Protein AF-A0A3B8WFL2-F1 (afdb_monomer)

Mean predicted aligned error: 7.82 Å

Sequence (59 aa):
KLAMTTPDKAAEIIVKGILKNESRILVGPDAWGIDAINRLLGSAYQPLVERFSRKNLYI

Solvent-accessible surface area (backbone atoms only — not comparable to full-atom values): 3715 Å² total; per-residue (Å²): 137,88,71,92,56,54,71,70,62,43,50,52,53,48,54,54,29,59,77,66,67,51,96,70,78,73,67,47,71,64,43,47,50,53,52,50,48,44,72,74,50,47,73,70,51,51,65,55,51,51,62,57,48,69,71,64,76,82,117

Foldseek 3Di:
DPAPDDPVQQVVQVVVCVVVVPPDGQGHPVSVVVVVCCVPCPCVCVVVCVVVVVVPPPD

Structure (mmCIF, N/CA/C/O backbone):
data_AF-A0A3B8WFL2-F1
#
_entry.id   AF-A0A3B8WFL2-F1
#
loop_
_atom_site.group_PDB
_atom_site.id
_atom_site.type_symbol
_atom_site.label_atom_id
_atom_site.label_alt_id
_atom_site.label_comp_id
_atom_site.label_asym_id
_atom_site.label_entity_id
_atom_site.label_seq_id
_atom_site.pdbx_PDB_ins_code
_atom_site.Cartn_x
_atom_site.Cartn_y
_atom_site.Cartn_z
_atom_site.occupancy
_atom_site.B_iso_or_equiv
_atom_site.auth_seq_id
_atom_site.auth_comp_id
_atom_site.auth_asym_id
_atom_site.auth_atom_id
_atom_site.pdbx_PDB_model_num
ATOM 1 N N . LYS A 1 1 ? 13.822 -12.956 2.180 1.00 50.56 1 LYS A N 1
ATOM 2 C CA . LYS A 1 1 ? 13.031 -12.119 3.119 1.00 50.56 1 LYS A CA 1
ATOM 3 C C . LYS A 1 1 ? 12.705 -10.825 2.368 1.00 50.56 1 LYS A C 1
ATOM 5 O O . LYS A 1 1 ? 13.598 -10.009 2.224 1.00 50.56 1 LYS A O 1
ATOM 10 N N . LEU A 1 2 ? 11.535 -10.744 1.721 1.00 59.81 2 LEU A N 1
ATOM 11 C CA . LEU A 1 2 ? 11.229 -9.727 0.691 1.00 59.81 2 LEU A CA 1
ATOM 12 C C . LEU A 1 2 ? 10.471 -8.503 1.232 1.00 59.81 2 LEU A C 1
ATOM 14 O O . LEU A 1 2 ? 10.592 -7.425 0.671 1.00 59.81 2 LEU A O 1
ATOM 18 N N . ALA A 1 3 ? 9.729 -8.6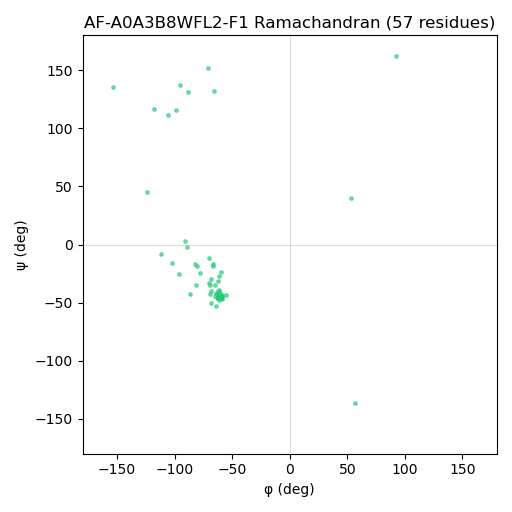55 2.331 1.00 70.12 3 ALA A N 1
ATOM 19 C CA . ALA A 1 3 ? 8.965 -7.567 2.930 1.00 70.12 3 ALA A CA 1
ATOM 20 C C . ALA A 1 3 ? 9.814 -6.781 3.940 1.00 70.12 3 ALA A C 1
ATOM 22 O O . ALA A 1 3 ? 10.440 -7.371 4.826 1.00 70.12 3 ALA A O 1
ATOM 23 N N . MET A 1 4 ? 9.800 -5.450 3.824 1.00 73.25 4 MET A N 1
ATOM 24 C CA . MET A 1 4 ? 10.465 -4.545 4.773 1.00 73.25 4 MET A CA 1
ATOM 25 C C . MET A 1 4 ? 9.655 -4.303 6.057 1.00 73.25 4 MET A C 1
ATOM 27 O O . MET A 1 4 ? 10.209 -3.857 7.060 1.00 73.25 4 MET A O 1
ATOM 31 N N . THR A 1 5 ? 8.353 -4.592 6.042 1.00 84.56 5 THR A N 1
ATOM 32 C CA . THR A 1 5 ? 7.439 -4.354 7.171 1.00 84.56 5 THR A CA 1
ATOM 33 C C . THR A 1 5 ? 7.288 -5.616 8.016 1.00 84.56 5 THR A C 1
ATOM 35 O O . THR A 1 5 ? 7.145 -6.712 7.473 1.00 84.56 5 THR A O 1
ATOM 38 N N . THR A 1 6 ? 7.307 -5.482 9.345 1.00 91.00 6 THR A N 1
ATOM 39 C CA . THR A 1 6 ? 7.047 -6.610 10.251 1.00 91.00 6 THR A CA 1
ATOM 40 C C . THR A 1 6 ? 5.568 -7.019 10.216 1.00 91.00 6 THR A C 1
ATOM 42 O O . THR A 1 6 ? 4.713 -6.164 9.971 1.00 91.00 6 THR A O 1
ATOM 45 N N . PRO A 1 7 ? 5.238 -8.295 10.493 1.00 91.12 7 PRO A N 1
ATOM 46 C CA . PRO A 1 7 ? 3.851 -8.765 10.509 1.00 91.12 7 PRO A CA 1
ATOM 47 C C . PRO A 1 7 ? 2.940 -7.959 11.445 1.00 91.12 7 PRO A C 1
ATOM 49 O O . PRO A 1 7 ? 1.855 -7.556 11.036 1.00 91.12 7 PRO A O 1
ATOM 52 N N . ASP A 1 8 ? 3.407 -7.641 12.655 1.00 93.62 8 ASP A N 1
ATOM 53 C CA . ASP A 1 8 ? 2.610 -6.890 13.638 1.00 93.62 8 ASP A CA 1
ATOM 54 C C . ASP A 1 8 ? 2.276 -5.480 13.140 1.00 93.62 8 ASP A C 1
ATOM 56 O O . ASP A 1 8 ? 1.136 -5.022 13.218 1.00 93.62 8 ASP A O 1
ATOM 60 N N . LYS A 1 9 ? 3.262 -4.805 12.537 1.00 91.62 9 LYS A N 1
ATOM 61 C CA . LYS A 1 9 ? 3.073 -3.465 11.979 1.00 91.62 9 LYS A CA 1
ATOM 62 C C . LYS A 1 9 ? 2.178 -3.484 10.742 1.00 91.62 9 LYS A C 1
ATOM 64 O O . LYS A 1 9 ? 1.402 -2.557 10.530 1.00 91.62 9 LYS A O 1
ATOM 69 N N . ALA A 1 10 ? 2.261 -4.539 9.935 1.00 93.81 10 ALA A N 1
ATOM 70 C CA . ALA A 1 10 ? 1.354 -4.746 8.814 1.00 93.81 10 ALA A CA 1
ATOM 71 C C . ALA A 1 10 ? -0.098 -4.897 9.290 1.00 93.81 10 ALA A C 1
ATOM 73 O O . ALA A 1 10 ? -0.983 -4.228 8.756 1.00 93.81 10 ALA A O 1
ATOM 74 N N . ALA A 1 11 ? -0.334 -5.710 10.324 1.00 95.75 11 ALA A N 1
ATOM 75 C CA . ALA A 1 11 ? -1.659 -5.896 10.907 1.00 95.75 11 ALA A CA 1
ATOM 76 C C . ALA A 1 11 ? -2.240 -4.578 11.447 1.00 95.75 11 ALA A C 1
ATOM 78 O O . ALA A 1 11 ? -3.390 -4.254 11.153 1.00 95.75 11 ALA A O 1
ATOM 79 N N . GLU A 1 12 ? -1.437 -3.775 12.153 1.00 96.06 12 GLU A N 1
ATOM 80 C CA . GLU A 1 12 ? -1.856 -2.458 12.653 1.00 96.06 12 GLU A CA 1
ATOM 81 C C . GLU A 1 12 ? -2.293 -1.520 11.513 1.00 96.06 12 GLU A C 1
ATOM 83 O O . GLU A 1 12 ? -3.357 -0.898 11.584 1.00 96.06 12 GLU A O 1
ATOM 88 N N . ILE A 1 13 ? -1.503 -1.446 10.435 1.00 95.75 13 ILE A N 1
ATOM 89 C CA . ILE A 1 13 ? -1.812 -0.612 9.263 1.00 95.75 13 ILE A CA 1
ATOM 90 C C . ILE A 1 13 ? -3.126 -1.062 8.608 1.00 95.75 13 ILE A C 1
ATOM 92 O O . ILE A 1 13 ? -3.954 -0.217 8.261 1.00 95.75 13 ILE A O 1
ATOM 96 N N . ILE A 1 14 ? -3.339 -2.374 8.474 1.00 96.12 14 ILE A N 1
ATOM 97 C CA . ILE A 1 14 ? -4.558 -2.945 7.888 1.00 96.12 14 ILE A CA 1
ATOM 98 C C . ILE A 1 14 ? -5.782 -2.608 8.738 1.00 96.12 14 ILE A C 1
ATOM 100 O O . ILE A 1 14 ? -6.742 -2.041 8.221 1.00 96.12 14 ILE A O 1
ATOM 104 N N . VAL A 1 15 ? -5.744 -2.891 10.043 1.00 97.75 15 VAL A N 1
ATOM 105 C CA . VAL A 1 15 ? -6.871 -2.605 10.947 1.00 97.75 15 VAL A CA 1
ATOM 106 C C . VAL A 1 15 ? -7.203 -1.113 10.935 1.00 97.75 15 VAL A C 1
ATOM 108 O O . VAL A 1 15 ? -8.366 -0.737 10.802 1.00 97.75 15 VAL A O 1
ATOM 111 N N . LYS A 1 16 ? -6.186 -0.247 10.986 1.00 97.38 16 LYS A N 1
ATOM 112 C CA . LYS A 1 16 ? -6.372 1.207 10.921 1.00 97.38 16 LYS A CA 1
ATOM 113 C C . LYS A 1 16 ? -7.012 1.661 9.609 1.00 97.38 16 LYS A C 1
ATOM 115 O O . LYS A 1 16 ? -7.841 2.568 9.634 1.00 97.38 16 LYS A O 1
ATOM 120 N N . GLY A 1 17 ? -6.636 1.062 8.480 1.00 97.00 17 GLY A N 1
ATOM 121 C CA . GLY A 1 17 ? -7.230 1.368 7.179 1.00 97.00 17 GLY A CA 1
ATOM 122 C C . GLY A 1 17 ? -8.688 0.913 7.073 1.00 97.00 17 GLY A C 1
ATOM 123 O O . GLY A 1 17 ? -9.525 1.667 6.584 1.00 97.00 17 GLY A O 1
ATOM 124 N N . ILE A 1 18 ? -9.015 -0.267 7.615 1.00 97.81 18 ILE A N 1
ATOM 125 C CA . ILE A 1 18 ? -10.394 -0.778 7.686 1.00 97.81 18 ILE A CA 1
ATOM 126 C C . ILE A 1 18 ? -11.271 0.163 8.519 1.00 97.81 18 ILE A C 1
ATOM 128 O O . ILE A 1 18 ? -12.338 0.566 8.066 1.00 97.81 18 ILE A O 1
ATOM 132 N N . LEU A 1 19 ? -10.805 0.573 9.705 1.00 98.19 19 LEU A N 1
ATOM 133 C CA . LEU A 1 19 ? -11.541 1.491 10.589 1.00 98.19 19 LEU A CA 1
ATOM 134 C C . LEU A 1 19 ? -11.808 2.861 9.952 1.00 98.19 19 LEU A C 1
ATOM 136 O O . LEU A 1 19 ? -12.770 3.535 10.308 1.00 98.19 19 LEU A O 1
ATOM 140 N N . LYS A 1 20 ? -10.956 3.275 9.013 1.00 97.56 20 LYS A N 1
ATOM 141 C CA . LYS A 1 20 ? -11.096 4.518 8.250 1.00 97.56 20 LYS A CA 1
ATOM 142 C C . LYS A 1 20 ? -11.904 4.363 6.963 1.00 97.56 20 LYS A C 1
ATOM 144 O O . LYS A 1 20 ? -12.121 5.356 6.278 1.00 97.56 20 LYS A O 1
ATOM 149 N N . ASN A 1 21 ? -12.346 3.147 6.644 1.00 96.81 21 ASN A N 1
ATOM 150 C CA . ASN A 1 21 ? -13.021 2.814 5.395 1.00 96.81 21 ASN A CA 1
ATOM 151 C C . ASN A 1 21 ? -12.214 3.242 4.150 1.00 96.81 21 ASN A C 1
ATOM 153 O O . ASN A 1 21 ? -12.761 3.765 3.179 1.00 96.81 21 ASN A O 1
ATOM 157 N N . GLU A 1 22 ? -10.891 3.055 4.200 1.00 96.69 22 GLU A N 1
ATOM 158 C CA . GLU A 1 22 ? -10.004 3.366 3.078 1.00 96.69 22 GLU A CA 1
ATOM 159 C C . GLU A 1 22 ? -10.303 2.429 1.900 1.00 96.69 22 GLU A C 1
ATOM 161 O O . GLU A 1 22 ? -10.341 1.207 2.051 1.00 96.69 22 GLU A O 1
ATOM 166 N N . SER A 1 23 ? -10.445 2.983 0.696 1.00 95.50 23 SER A N 1
ATOM 167 C CA . SER A 1 23 ? -10.680 2.191 -0.525 1.00 95.50 23 SER A CA 1
ATOM 168 C C . SER A 1 23 ? -9.489 1.305 -0.914 1.00 95.50 23 SER A C 1
ATOM 170 O O . SER A 1 23 ? -9.633 0.359 -1.691 1.00 95.50 23 SER A O 1
ATOM 172 N N . ARG A 1 24 ? -8.298 1.613 -0.389 1.00 94.38 24 ARG A N 1
ATOM 173 C CA . ARG A 1 24 ? -7.049 0.884 -0.611 1.00 94.38 24 ARG A CA 1
ATOM 174 C C . ARG A 1 24 ? -6.109 1.088 0.570 1.00 94.38 24 ARG A C 1
ATOM 176 O O . ARG A 1 24 ? -5.901 2.212 1.011 1.00 94.38 24 ARG A O 1
ATOM 183 N N . ILE A 1 25 ? -5.479 0.007 1.025 1.00 95.94 25 ILE A N 1
ATOM 184 C CA . ILE A 1 25 ? -4.514 0.033 2.129 1.00 95.94 25 ILE A CA 1
ATOM 185 C C . ILE A 1 25 ? -3.152 -0.428 1.604 1.00 95.94 25 ILE A C 1
ATOM 187 O O . ILE A 1 25 ? -3.006 -1.567 1.165 1.00 95.94 25 ILE A O 1
ATOM 191 N N . LEU A 1 26 ? -2.155 0.459 1.646 1.00 94.50 26 LEU A N 1
ATOM 192 C CA . LEU A 1 26 ? -0.781 0.178 1.219 1.00 94.50 26 LEU A CA 1
ATOM 193 C C . LEU A 1 26 ? 0.088 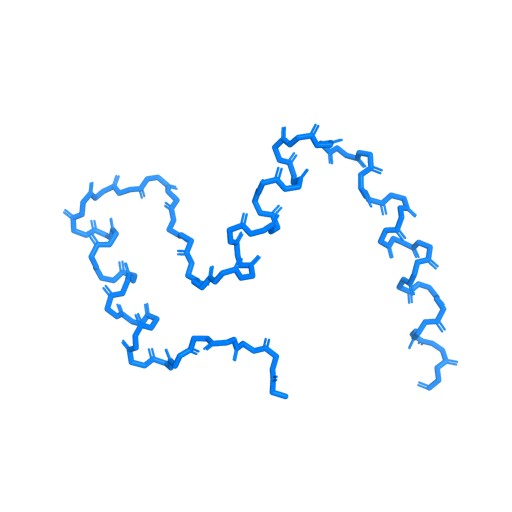-0.132 2.439 1.00 94.50 26 LEU A C 1
ATOM 195 O O . LEU A 1 26 ? 0.295 0.725 3.301 1.00 94.50 26 LEU A O 1
ATOM 199 N N . VAL A 1 27 ? 0.602 -1.359 2.510 1.00 94.38 27 VAL A N 1
ATOM 200 C CA . VAL A 1 27 ? 1.411 -1.832 3.637 1.00 94.38 27 VAL A CA 1
ATOM 201 C C . VAL A 1 27 ? 2.877 -1.893 3.228 1.00 94.38 27 VAL A C 1
ATOM 203 O O . VAL A 1 27 ? 3.268 -2.753 2.449 1.00 94.38 27 VAL A O 1
ATOM 206 N N . GLY A 1 28 ? 3.689 -1.007 3.801 1.00 90.31 28 GLY A N 1
ATOM 207 C CA . GLY A 1 28 ? 5.132 -0.963 3.562 1.00 90.31 28 GLY A CA 1
ATOM 208 C C . GLY A 1 28 ? 5.575 -0.036 2.422 1.00 90.31 28 GLY A C 1
ATOM 209 O O . GLY A 1 28 ? 4.759 0.395 1.605 1.00 90.31 28 GLY A O 1
ATOM 210 N N . PRO A 1 29 ? 6.870 0.331 2.394 1.00 87.69 29 PRO A N 1
ATOM 211 C CA . P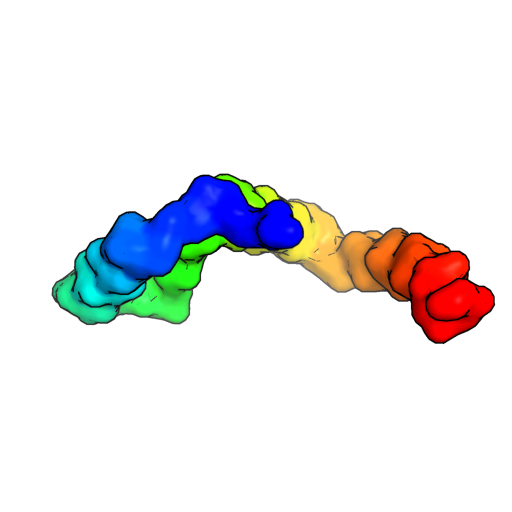RO A 1 29 ? 7.418 1.281 1.421 1.00 87.69 29 PRO A CA 1
ATOM 212 C C . PRO A 1 29 ? 7.439 0.727 -0.012 1.00 87.69 29 PRO A C 1
ATOM 214 O O . PRO A 1 29 ? 7.29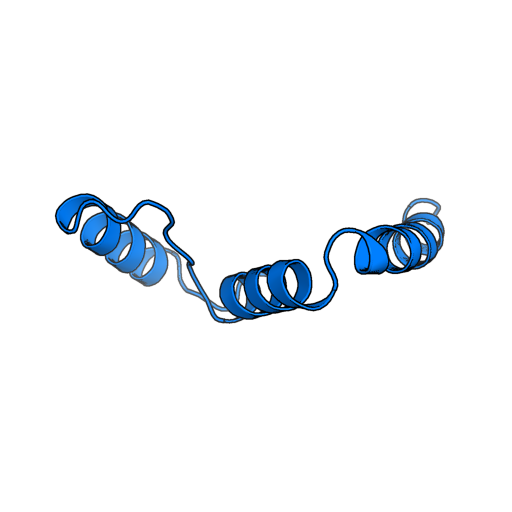0 1.474 -0.976 1.00 87.69 29 PRO A O 1
ATOM 217 N N . ASP A 1 30 ? 7.581 -0.586 -0.148 1.00 86.56 30 ASP A N 1
ATOM 218 C CA . ASP A 1 30 ? 7.512 -1.335 -1.398 1.00 86.56 30 ASP A CA 1
ATOM 219 C C . ASP A 1 30 ? 6.127 -1.237 -2.047 1.00 86.56 30 ASP A C 1
ATOM 221 O O . ASP A 1 30 ? 6.028 -0.915 -3.232 1.00 86.56 30 ASP A O 1
ATOM 225 N N . ALA A 1 31 ? 5.057 -1.417 -1.267 1.00 89.25 31 ALA A N 1
ATOM 226 C CA . ALA A 1 31 ? 3.688 -1.276 -1.761 1.00 89.25 31 ALA A CA 1
ATOM 227 C C . ALA A 1 31 ? 3.410 0.140 -2.293 1.00 89.25 31 ALA A C 1
ATOM 229 O O . ALA A 1 31 ? 2.808 0.297 -3.355 1.00 89.25 31 ALA A O 1
ATOM 230 N 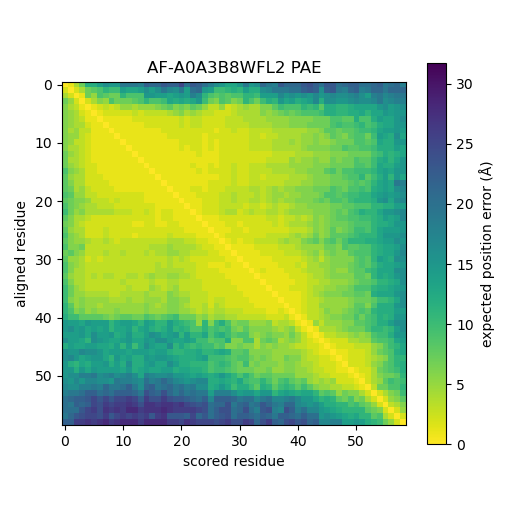N . TRP A 1 32 ? 3.899 1.168 -1.592 1.00 90.56 32 TRP A N 1
ATOM 231 C CA . TRP A 1 32 ? 3.808 2.562 -2.040 1.00 90.56 32 TRP A CA 1
ATOM 232 C C . TRP A 1 32 ? 4.589 2.827 -3.328 1.00 90.56 32 TRP A C 1
ATOM 234 O O . TRP A 1 32 ? 4.081 3.508 -4.217 1.00 90.56 32 TRP A O 1
ATOM 244 N N . GLY A 1 33 ? 5.798 2.275 -3.460 1.00 89.12 33 GLY A N 1
ATOM 245 C CA . GLY A 1 33 ? 6.598 2.409 -4.678 1.00 89.12 33 GLY A CA 1
ATOM 246 C C . GLY A 1 33 ? 5.917 1.779 -5.894 1.00 89.12 33 GLY A C 1
ATOM 247 O O . GLY A 1 33 ? 5.835 2.402 -6.952 1.00 89.12 33 GLY A O 1
ATOM 248 N N . ILE A 1 34 ? 5.370 0.572 -5.731 1.00 86.00 34 ILE A N 1
ATOM 249 C CA . ILE A 1 34 ? 4.644 -0.136 -6.793 1.00 86.00 34 ILE A CA 1
ATOM 250 C C . ILE A 1 34 ? 3.371 0.625 -7.185 1.00 86.00 34 ILE A C 1
ATOM 252 O O . ILE A 1 34 ? 3.099 0.789 -8.375 1.00 86.00 34 ILE A O 1
ATOM 256 N N . ASP A 1 35 ? 2.604 1.123 -6.213 1.00 90.00 35 ASP A N 1
ATOM 257 C CA . ASP A 1 35 ? 1.401 1.917 -6.485 1.00 90.00 35 ASP A CA 1
ATOM 258 C C . ASP A 1 35 ? 1.741 3.215 -7.239 1.00 90.00 35 ASP A C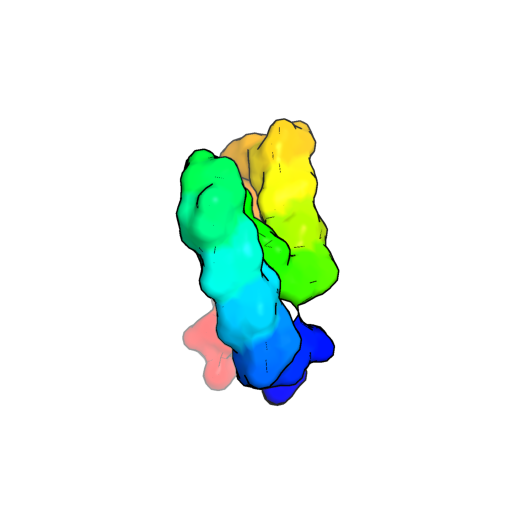 1
ATOM 260 O O . ASP A 1 35 ? 1.112 3.527 -8.251 1.00 90.00 35 ASP A O 1
ATOM 264 N N . ALA A 1 36 ? 2.806 3.915 -6.835 1.00 89.50 36 ALA A N 1
ATOM 265 C CA . ALA A 1 36 ? 3.276 5.121 -7.513 1.00 89.50 36 ALA A CA 1
ATOM 266 C C . ALA A 1 36 ? 3.717 4.846 -8.959 1.00 89.50 36 ALA A C 1
ATOM 268 O O . ALA A 1 36 ? 3.311 5.568 -9.869 1.00 89.50 36 ALA A O 1
ATOM 269 N N . ILE A 1 37 ? 4.495 3.785 -9.195 1.00 88.19 37 ILE A N 1
ATOM 270 C CA . ILE A 1 37 ? 4.920 3.383 -10.545 1.00 88.19 37 ILE A CA 1
ATOM 271 C C . ILE A 1 37 ? 3.703 3.080 -11.421 1.00 88.19 37 ILE A C 1
ATOM 273 O O . ILE A 1 37 ? 3.624 3.574 -12.545 1.00 88.19 37 ILE A O 1
ATOM 277 N N . ASN A 1 38 ? 2.732 2.327 -10.901 1.00 85.88 38 ASN A N 1
ATOM 278 C CA . ASN A 1 38 ? 1.509 2.008 -11.633 1.00 85.88 38 ASN A CA 1
ATOM 279 C C . ASN A 1 38 ? 0.690 3.264 -11.965 1.00 85.88 38 ASN A C 1
ATOM 281 O O . ASN A 1 38 ? 0.169 3.372 -13.073 1.00 85.88 38 ASN A O 1
ATOM 285 N N . ARG A 1 39 ? 0.597 4.236 -11.047 1.00 87.50 39 ARG A N 1
ATOM 286 C CA . ARG A 1 39 ? -0.123 5.499 -11.287 1.00 87.50 39 ARG A CA 1
ATOM 287 C C . ARG A 1 39 ? 0.583 6.417 -12.286 1.00 87.50 39 ARG A C 1
ATOM 289 O O . ARG A 1 39 ? -0.096 7.145 -13.002 1.00 87.50 39 ARG A O 1
ATOM 296 N N . LEU A 1 40 ? 1.916 6.402 -12.318 1.00 88.00 40 LEU A N 1
ATOM 297 C CA . LEU A 1 40 ? 2.717 7.278 -13.179 1.00 88.00 40 LEU A CA 1
ATOM 298 C C . LEU A 1 40 ? 2.935 6.702 -14.580 1.00 88.00 40 LEU A C 1
ATOM 300 O O . LEU A 1 40 ? 2.863 7.438 -15.558 1.00 88.00 40 LEU A O 1
ATOM 304 N N . LEU A 1 41 ? 3.221 5.403 -14.685 1.00 85.62 41 LEU A N 1
ATOM 305 C CA . LEU A 1 41 ? 3.585 4.753 -15.948 1.00 85.62 41 LEU A CA 1
ATOM 306 C C . LEU A 1 41 ? 2.433 3.948 -16.566 1.00 85.62 41 LEU A C 1
ATOM 308 O O . LEU A 1 41 ? 2.505 3.584 -17.740 1.00 85.62 41 LEU A O 1
ATOM 312 N N . GLY A 1 42 ? 1.379 3.640 -15.805 1.00 81.69 42 GLY A N 1
ATOM 313 C CA . GLY A 1 42 ? 0.287 2.788 -16.273 1.00 81.69 42 GLY A CA 1
ATOM 314 C C . GLY A 1 42 ? 0.790 1.415 -16.736 1.00 81.69 42 GLY A C 1
ATOM 315 O O . GLY A 1 42 ? 1.647 0.796 -16.103 1.00 81.69 42 GLY A O 1
ATOM 316 N N . SER A 1 43 ? 0.288 0.934 -17.877 1.00 78.06 43 SER A N 1
ATOM 317 C CA . SER A 1 43 ? 0.708 -0.348 -18.462 1.00 78.06 43 SER A CA 1
ATOM 318 C C . SER A 1 43 ? 2.133 -0.340 -19.025 1.00 78.06 43 SER A C 1
ATOM 320 O O . SER A 1 43 ? 2.681 -1.410 -19.276 1.00 78.06 43 SER A O 1
ATOM 322 N N . ALA A 1 44 ? 2.781 0.820 -19.174 1.00 77.44 44 ALA A N 1
ATOM 323 C CA . ALA A 1 44 ? 4.113 0.914 -19.775 1.00 77.44 44 ALA A CA 1
ATOM 324 C C . ALA A 1 44 ? 5.219 0.241 -18.938 1.00 77.44 44 ALA A C 1
ATOM 326 O O . ALA A 1 44 ? 6.291 -0.055 -19.464 1.00 77.44 44 ALA A O 1
ATOM 327 N N . TYR A 1 45 ? 4.970 -0.048 -17.655 1.00 73.00 45 TYR A N 1
ATOM 328 C CA . TYR A 1 45 ? 5.894 -0.826 -16.822 1.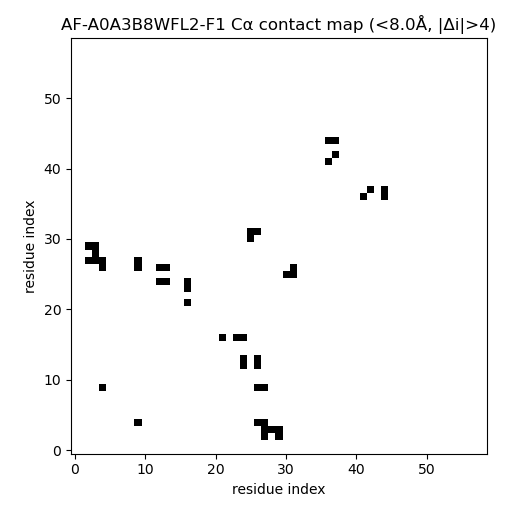00 73.00 45 TYR A CA 1
ATOM 329 C C . TYR A 1 45 ? 5.818 -2.342 -17.094 1.00 73.00 45 TYR A C 1
ATOM 331 O O . TYR A 1 45 ? 6.802 -3.055 -16.895 1.00 73.00 45 TYR A O 1
ATOM 339 N N . GLN A 1 46 ? 4.687 -2.846 -17.601 1.00 76.06 46 GLN A N 1
ATOM 340 C CA . GLN A 1 46 ? 4.463 -4.283 -17.819 1.00 76.06 46 GLN A CA 1
ATOM 341 C C . GLN A 1 46 ? 5.485 -4.913 -18.788 1.00 76.06 46 GLN A C 1
ATOM 343 O O . GLN A 1 46 ? 6.087 -5.920 -18.413 1.00 76.06 46 GLN A O 1
ATOM 348 N N . PRO A 1 47 ? 5.817 -4.313 -19.954 1.00 78.50 47 PRO A N 1
ATOM 349 C CA . PRO A 1 47 ?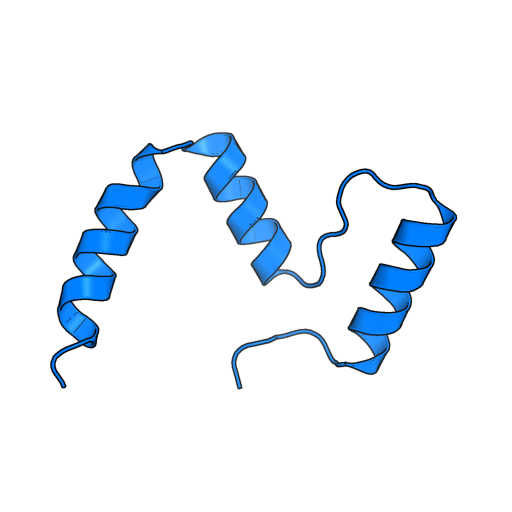 6.819 -4.871 -20.866 1.00 78.50 47 PRO A CA 1
ATOM 350 C C . PRO A 1 47 ? 8.224 -4.953 -20.254 1.00 78.50 47 PRO A C 1
ATOM 352 O O . PRO A 1 47 ? 9.003 -5.850 -20.587 1.00 78.50 47 PRO A O 1
ATOM 355 N N . LEU A 1 48 ? 8.563 -4.021 -19.355 1.00 75.75 48 LEU A N 1
ATOM 356 C CA . LEU A 1 48 ? 9.837 -4.029 -18.640 1.00 75.75 48 LEU A CA 1
ATOM 357 C C . LEU A 1 48 ? 9.880 -5.208 -17.661 1.00 75.75 48 LEU A C 1
ATOM 359 O O . LEU A 1 48 ? 10.810 -6.010 -17.715 1.00 75.75 48 LEU A O 1
ATOM 363 N N . VAL A 1 49 ? 8.846 -5.364 -16.829 1.00 78.00 49 VAL A N 1
ATOM 364 C CA . VAL A 1 49 ? 8.725 -6.490 -15.885 1.00 78.00 49 VAL A CA 1
ATOM 365 C C . VAL A 1 49 ? 8.741 -7.824 -16.613 1.00 78.00 49 VAL A C 1
ATOM 367 O O . VAL A 1 49 ? 9.479 -8.722 -16.218 1.00 78.00 49 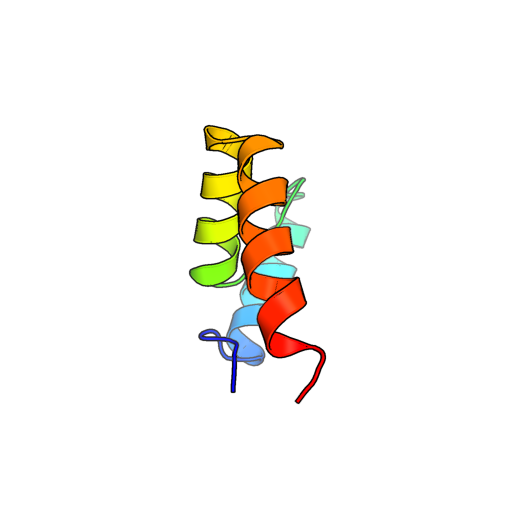VAL A O 1
ATOM 370 N N . GLU A 1 50 ? 7.993 -7.956 -17.705 1.00 78.75 50 GLU A N 1
ATOM 371 C CA . GLU A 1 50 ? 7.979 -9.168 -18.522 1.00 78.75 50 GLU A CA 1
ATOM 372 C C . GLU A 1 50 ? 9.367 -9.513 -19.067 1.00 78.75 50 GLU A C 1
ATOM 374 O O . GLU A 1 50 ? 9.795 -10.668 -19.018 1.00 78.75 50 GLU A O 1
ATOM 379 N N . ARG A 1 51 ? 10.108 -8.515 -19.559 1.00 77.38 51 ARG A N 1
ATOM 380 C CA . ARG A 1 51 ? 11.460 -8.715 -20.091 1.00 77.38 51 ARG A CA 1
ATOM 381 C C . ARG A 1 51 ? 12.450 -9.163 -19.013 1.00 77.38 51 ARG A C 1
ATOM 383 O O . ARG A 1 51 ? 13.336 -9.962 -19.317 1.00 77.38 51 ARG A O 1
ATOM 390 N N . PHE A 1 52 ? 12.305 -8.677 -17.781 1.00 71.19 52 PHE A N 1
ATOM 391 C CA . PHE A 1 52 ? 13.155 -9.062 -16.649 1.00 71.19 52 PHE A CA 1
ATOM 392 C C . PHE A 1 52 ? 12.731 -10.389 -15.996 1.00 71.19 52 PHE A C 1
ATOM 394 O O . PHE A 1 52 ? 13.591 -11.172 -15.590 1.00 71.19 52 PHE A O 1
ATOM 401 N N . SER A 1 53 ? 11.431 -10.685 -15.952 1.00 72.62 53 SER A N 1
ATOM 402 C CA . SER A 1 53 ? 10.873 -11.927 -15.403 1.00 72.62 53 SER A CA 1
ATOM 403 C C . SER A 1 53 ? 11.214 -13.140 -16.277 1.00 72.62 53 SER A C 1
ATOM 405 O O . SER A 1 53 ? 11.700 -14.153 -15.773 1.00 72.62 53 SER A O 1
ATOM 407 N N . ARG A 1 54 ? 11.111 -13.009 -17.612 1.00 62.19 54 ARG A N 1
ATOM 408 C CA . ARG A 1 54 ? 11.468 -14.086 -18.560 1.00 62.19 54 ARG A CA 1
ATOM 409 C C . ARG A 1 54 ? 12.927 -14.550 -18.466 1.00 62.19 54 ARG A C 1
ATOM 411 O O . ARG A 1 54 ? 13.213 -15.678 -18.845 1.00 62.19 54 ARG A O 1
ATOM 418 N N . LYS A 1 55 ? 13.845 -13.714 -17.966 1.00 57.69 55 LYS A N 1
ATOM 419 C CA . LYS A 1 55 ? 15.262 -14.080 -17.788 1.00 57.69 55 LYS A CA 1
ATOM 420 C C . LYS A 1 55 ? 15.559 -14.860 -16.501 1.00 57.69 55 LYS A C 1
ATOM 422 O O . LYS A 1 55 ? 16.624 -15.455 -16.430 1.00 57.69 55 LYS A O 1
ATOM 427 N N . ASN A 1 56 ? 14.660 -14.860 -15.513 1.00 55.09 56 ASN A N 1
ATOM 428 C CA . ASN A 1 56 ? 14.911 -15.450 -14.187 1.00 55.09 56 ASN A CA 1
ATOM 429 C C . ASN A 1 56 ? 14.073 -16.707 -13.887 1.00 55.09 56 ASN A C 1
ATOM 431 O O . ASN A 1 56 ? 14.318 -17.360 -12.884 1.00 55.09 56 ASN A O 1
ATOM 435 N N . LEU A 1 57 ? 13.097 -17.051 -14.736 1.00 55.25 57 LEU A N 1
ATOM 436 C CA . LEU A 1 57 ? 12.216 -18.220 -14.564 1.00 55.25 57 LEU A CA 1
ATOM 437 C C . LEU A 1 57 ? 12.726 -19.514 -15.236 1.00 55.25 57 LEU A C 1
ATOM 439 O O . LEU A 1 57 ? 12.039 -20.527 -15.188 1.00 55.25 57 LEU A O 1
ATOM 443 N N . TYR A 1 58 ? 13.915 -19.481 -15.850 1.00 47.38 58 TYR A N 1
ATOM 444 C CA . TYR A 1 58 ? 14.591 -20.632 -16.473 1.00 47.38 58 TYR A CA 1
ATOM 445 C C . TYR A 1 58 ? 16.002 -20.841 -15.889 1.00 47.38 58 TYR A C 1
ATOM 447 O O . TYR A 1 58 ? 16.968 -21.017 -16.633 1.00 47.38 58 TYR A O 1
ATOM 455 N N . ILE A 1 59 ? 16.126 -20.772 -14.561 1.00 43.78 59 ILE A N 1
ATOM 456 C CA . ILE A 1 59 ? 17.284 -21.270 -13.801 1.00 43.78 59 ILE A CA 1
ATOM 457 C C . ILE A 1 59 ? 16.748 -22.121 -12.655 1.00 43.78 59 ILE A C 1
ATOM 459 O O . ILE A 1 59 ? 15.794 -21.651 -11.995 1.00 43.78 59 ILE A O 1
#

pLDDT: mean 83.24, std 14.12, range [43.78, 98.19]

Secondary structure (DSSP, 8-state):
---SS-HHHHHHHHHHHHHTT-S----SHHHHHHHHHHHHHGGGGHHHHHHHHTTTS--

Radius of gyration: 14.97 Å; Cα contacts (8 Å, |Δi|>4): 24; chains: 1; bounding box: 30×28×34 Å

Organism: Marinobacter nauticus (NCBI:txid2743)